Protein AF-A0A942TB04-F1 (afdb_monomer_lite)

Radius of gyration: 11.66 Å; chains: 1; bounding box: 27×23×27 Å

Secondary structure (DSSP, 8-state):
--HHHHHHHHHHTT--HHHHHHHTTS-HHHHHHHHTTSSPPPHHHHHHHHHHHTT--HHHHHHHHHHHHTS--

InterPro domains:
  IPR001387 Cro/C1-type, helix-turn-helix domain [PS50943] (6-52)
  IPR001387 Cro/C1-type, helix-turn-helix domain [SM00530] (5-59)
  IPR001387 Cro/C1-type, helix-turn-helix domain [cd00093] (3-52)
  IPR010982 Lambda repressor-like, DNA-binding domain superfamily [G3DSA:1.10.260.40] (1-57)
  IPR010982 Lambda repressor-like, DNA-binding domain superfamily [SSF47413] (3-52)

pLDDT: mean 88.54, std 11.69, range [49.19, 98.0]

Foldseek 3Di:
DFQLLLVLLCVVVVHDLCVSCVQLVHHSVVNVCSNVVVDDDDPSSVVSSVVSVVVDDPVSVVSSVVSVVPDDD

Organism: NCBI:txid2833580

Sequence (73 aa):
MQANKMRTIRHYLGLTQEDFAKRLSVSPATICLVEQGKRGMSGHLAARLARIEMEFSDDFYLFSDKFNQNIPS

Structure (mmCIF, N/CA/C/O backbone):
data_AF-A0A942TB04-F1
#
_entry.id   AF-A0A942TB04-F1
#
loop_
_atom_site.group_PDB
_atom_site.id
_atom_site.type_symbol
_atom_site.label_atom_id
_atom_site.label_alt_id
_atom_site.label_comp_id
_atom_site.label_asym_id
_atom_site.label_entity_id
_atom_site.label_seq_id
_atom_site.pdbx_PDB_ins_code
_atom_site.Cartn_x
_atom_site.Cartn_y
_atom_site.Cartn_z
_atom_site.occupancy
_atom_site.B_iso_or_equiv
_atom_site.auth_seq_id
_atom_site.auth_comp_id
_atom_site.auth_asym_id
_atom_site.auth_atom_id
_atom_site.pdbx_PDB_model_num
ATOM 1 N N . MET A 1 1 ? -1.179 10.204 -9.554 1.00 49.59 1 MET A N 1
ATOM 2 C CA . MET A 1 1 ? -0.524 8.920 -9.215 1.00 49.59 1 MET A CA 1
ATOM 3 C C . MET A 1 1 ? -0.067 9.033 -7.767 1.00 49.59 1 MET A C 1
ATOM 5 O O . MET A 1 1 ? 0.773 9.887 -7.589 1.00 49.59 1 MET A O 1
ATOM 9 N N . GLN A 1 2 ? -0.692 8.389 -6.756 1.00 57.25 2 GLN A N 1
ATOM 10 C CA . GLN A 1 2 ? -0.069 8.127 -5.422 1.00 57.25 2 GLN A CA 1
ATOM 11 C C . GLN A 1 2 ? -0.975 7.481 -4.337 1.00 57.25 2 GLN A C 1
ATOM 13 O O . GLN A 1 2 ? -0.420 6.868 -3.434 1.00 57.25 2 GLN A O 1
ATOM 18 N N . ALA A 1 3 ? -2.315 7.523 -4.388 1.00 59.25 3 ALA A N 1
ATOM 19 C CA . ALA A 1 3 ? -3.150 6.792 -3.404 1.00 59.25 3 ALA A CA 1
ATOM 20 C C . ALA A 1 3 ? -3.446 5.346 -3.849 1.00 59.25 3 ALA A C 1
ATOM 22 O O . ALA A 1 3 ? -3.184 4.391 -3.116 1.00 59.25 3 ALA A O 1
ATOM 23 N N . ASN A 1 4 ? -3.888 5.182 -5.104 1.00 79.00 4 ASN A N 1
ATOM 24 C CA . ASN A 1 4 ? -4.216 3.869 -5.669 1.00 79.00 4 ASN A CA 1
ATOM 25 C C . ASN A 1 4 ? -3.022 2.915 -5.658 1.00 79.00 4 ASN A C 1
ATOM 27 O O . ASN A 1 4 ? -3.179 1.764 -5.288 1.00 79.00 4 ASN A O 1
ATOM 31 N N . LYS A 1 5 ? -1.811 3.405 -5.945 1.00 86.75 5 LYS A N 1
ATOM 32 C CA . LYS A 1 5 ? -0.606 2.567 -5.996 1.00 86.75 5 LYS A CA 1
ATOM 33 C C . LYS A 1 5 ? -0.298 1.881 -4.662 1.00 86.75 5 LYS A C 1
ATOM 35 O O . LYS A 1 5 ? -0.011 0.689 -4.637 1.00 86.75 5 LYS A O 1
ATOM 40 N N . MET A 1 6 ? -0.403 2.612 -3.551 1.00 92.19 6 MET A N 1
ATOM 41 C CA . MET A 1 6 ? -0.172 2.048 -2.219 1.00 92.19 6 MET A CA 1
ATOM 42 C C . MET A 1 6 ? -1.197 0.958 -1.890 1.00 92.19 6 MET A C 1
ATOM 44 O O . MET A 1 6 ? -0.826 -0.116 -1.418 1.00 92.19 6 MET A O 1
ATOM 48 N N . ARG A 1 7 ? -2.468 1.217 -2.214 1.00 92.88 7 ARG A N 1
ATOM 49 C CA . ARG A 1 7 ? -3.557 0.255 -2.050 1.00 92.88 7 ARG A CA 1
ATOM 50 C C . ARG A 1 7 ? -3.336 -0.989 -2.916 1.00 92.88 7 ARG A C 1
ATOM 52 O O . ARG A 1 7 ? -3.423 -2.099 -2.402 1.00 92.88 7 ARG A O 1
ATOM 59 N N . THR A 1 8 ? -2.987 -0.824 -4.190 1.00 93.38 8 THR A N 1
ATOM 60 C CA . THR A 1 8 ? -2.703 -1.930 -5.115 1.00 93.38 8 THR A CA 1
ATOM 61 C C . THR A 1 8 ? -1.565 -2.807 -4.606 1.00 93.38 8 THR A C 1
ATOM 63 O O . THR A 1 8 ? -1.738 -4.017 -4.525 1.00 93.38 8 THR A O 1
ATOM 66 N N . ILE A 1 9 ? -0.440 -2.217 -4.185 1.00 94.31 9 ILE A N 1
ATOM 67 C CA . ILE A 1 9 ? 0.700 -2.961 -3.619 1.00 94.31 9 ILE A CA 1
ATOM 68 C C . ILE A 1 9 ? 0.271 -3.757 -2.383 1.00 94.31 9 ILE A C 1
ATOM 70 O O . ILE A 1 9 ? 0.601 -4.935 -2.260 1.00 94.31 9 ILE A O 1
ATOM 74 N N . ARG A 1 10 ? -0.509 -3.150 -1.480 1.00 95.69 10 ARG A N 1
ATOM 75 C CA . ARG A 1 10 ? -1.013 -3.847 -0.292 1.00 95.69 10 ARG A CA 1
ATOM 76 C C . ARG A 1 10 ? -1.881 -5.053 -0.657 1.00 95.69 10 ARG A C 1
ATOM 78 O O . ARG A 1 10 ? -1.717 -6.119 -0.068 1.00 95.69 10 ARG A O 1
ATOM 85 N N . HIS A 1 11 ? -2.808 -4.877 -1.598 1.00 95.19 11 HIS A N 1
ATOM 86 C CA . HIS A 1 11 ? -3.703 -5.947 -2.039 1.00 95.19 11 HIS A CA 1
ATOM 87 C C . HIS A 1 11 ? -2.959 -7.048 -2.796 1.00 95.19 11 HIS A C 1
ATOM 89 O O . HIS A 1 11 ? -3.259 -8.218 -2.582 1.00 95.19 11 HIS A O 1
ATOM 95 N N . TYR A 1 12 ? -1.967 -6.689 -3.608 1.00 95.00 12 TYR A N 1
ATOM 96 C CA . TYR A 1 12 ? -1.099 -7.640 -4.296 1.00 95.00 12 TYR A CA 1
ATOM 97 C C . TYR A 1 12 ? -0.333 -8.535 -3.311 1.00 95.00 12 TYR A C 1
ATOM 99 O O . TYR A 1 12 ? -0.259 -9.745 -3.487 1.00 95.00 12 TYR A O 1
ATOM 107 N N . LEU A 1 13 ? 0.152 -7.951 -2.212 1.00 94.75 13 LEU A N 1
ATOM 108 C CA . LEU A 1 13 ? 0.799 -8.685 -1.122 1.00 94.75 13 LEU A CA 1
ATOM 109 C C . LEU A 1 13 ? -0.179 -9.473 -0.228 1.00 94.75 13 LEU A C 1
ATOM 111 O O . LEU A 1 13 ? 0.268 -10.155 0.692 1.00 94.75 13 LEU A O 1
ATOM 115 N N . GLY A 1 14 ? -1.495 -9.341 -0.429 1.00 96.25 14 GLY A N 1
ATOM 116 C CA . GLY A 1 14 ? -2.512 -9.982 0.410 1.00 96.25 14 GLY A CA 1
ATOM 117 C C . GLY A 1 14 ? -2.559 -9.466 1.854 1.00 96.25 14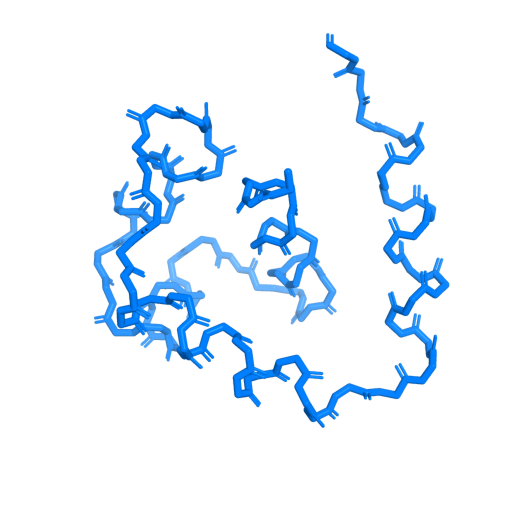 GLY A C 1
ATOM 118 O O . GLY A 1 14 ? -3.010 -10.183 2.743 1.00 96.25 14 GLY A O 1
ATOM 119 N N . LEU A 1 15 ? -2.084 -8.242 2.114 1.00 97.19 15 LEU A N 1
ATOM 120 C CA . LEU A 1 15 ? -1.931 -7.716 3.474 1.00 97.19 15 LEU A CA 1
ATOM 121 C C . LEU A 1 15 ? -3.130 -6.878 3.937 1.00 97.19 15 LEU A C 1
ATOM 123 O O . LEU A 1 15 ? -3.736 -6.103 3.182 1.00 97.19 15 LEU A O 1
ATOM 127 N N . THR A 1 16 ? -3.414 -6.961 5.237 1.00 97.19 16 THR A N 1
ATOM 128 C CA . THR A 1 16 ? -4.301 -6.011 5.917 1.00 97.19 16 THR A CA 1
ATOM 129 C C . THR A 1 16 ? -3.644 -4.626 5.994 1.00 97.19 16 THR A C 1
ATOM 131 O O . THR A 1 16 ? -2.428 -4.484 5.834 1.00 97.19 16 THR A O 1
ATOM 134 N N . GLN A 1 17 ? -4.426 -3.569 6.247 1.00 96.19 17 GLN A N 1
ATOM 135 C CA . GLN A 1 17 ? -3.851 -2.234 6.479 1.00 96.19 17 GLN A CA 1
ATOM 136 C C . GLN A 1 17 ? -2.911 -2.217 7.693 1.00 96.19 17 GLN A C 1
ATOM 138 O O . GLN A 1 17 ? -1.930 -1.478 7.689 1.00 96.19 17 GLN A O 1
ATOM 143 N N . GLU A 1 18 ? -3.183 -3.042 8.706 1.00 97.44 18 GLU A N 1
ATOM 144 C CA . GLU A 1 18 ? -2.357 -3.149 9.905 1.00 97.44 18 GLU A CA 1
ATOM 145 C C . GLU A 1 18 ? -1.005 -3.810 9.608 1.00 97.44 18 GLU A C 1
ATOM 147 O O . GLU A 1 18 ? 0.041 -3.253 9.948 1.00 97.44 18 GLU A O 1
ATOM 152 N N . ASP A 1 19 ? -0.999 -4.949 8.916 1.00 98.00 19 ASP A N 1
ATOM 153 C CA . ASP A 1 19 ? 0.242 -5.657 8.578 1.00 98.00 19 ASP A CA 1
ATOM 154 C C . ASP A 1 19 ? 1.093 -4.860 7.595 1.00 98.00 19 ASP A C 1
ATOM 156 O O . ASP A 1 19 ? 2.322 -4.795 7.708 1.00 98.00 19 ASP A O 1
ATOM 160 N N . PHE A 1 20 ? 0.439 -4.168 6.665 1.00 97.25 20 PHE A N 1
ATOM 161 C CA . PHE A 1 20 ? 1.132 -3.286 5.744 1.00 97.25 20 PHE A CA 1
ATOM 162 C C . PHE A 1 20 ? 1.733 -2.070 6.451 1.00 97.25 20 PHE A C 1
ATOM 164 O O . PHE A 1 20 ? 2.868 -1.693 6.159 1.00 97.25 20 PHE A O 1
ATOM 171 N N . ALA A 1 21 ? 1.031 -1.503 7.436 1.00 96.50 21 ALA A N 1
ATOM 172 C CA . ALA A 1 21 ? 1.559 -0.434 8.275 1.00 96.50 21 ALA A CA 1
ATOM 173 C C . ALA A 1 21 ? 2.779 -0.890 9.086 1.00 96.50 21 ALA A C 1
ATOM 175 O O . ALA A 1 21 ? 3.757 -0.147 9.162 1.00 96.50 21 ALA A O 1
ATOM 176 N N . LYS A 1 22 ? 2.771 -2.120 9.620 1.00 97.00 22 LYS A N 1
ATOM 177 C CA . LYS A 1 22 ? 3.933 -2.721 10.301 1.00 97.00 22 LYS A CA 1
ATOM 178 C C . LYS A 1 22 ? 5.124 -2.856 9.348 1.00 97.00 22 LYS A C 1
ATOM 180 O O . LYS A 1 22 ? 6.215 -2.379 9.668 1.00 97.00 22 LYS A O 1
ATOM 185 N N . ARG A 1 23 ?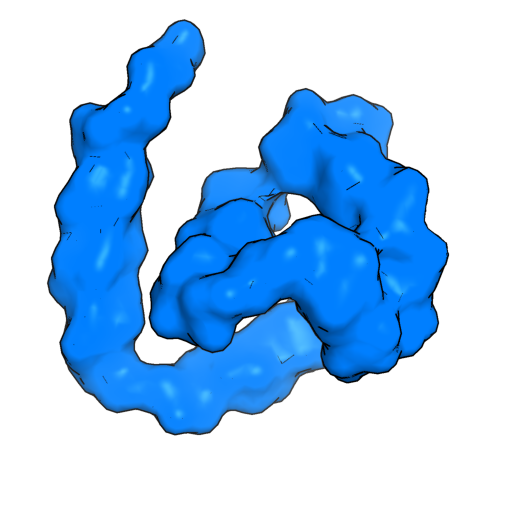 4.913 -3.404 8.143 1.00 95.44 23 ARG A N 1
ATOM 186 C CA . ARG A 1 23 ? 5.954 -3.529 7.098 1.00 95.44 23 ARG A CA 1
ATOM 187 C C . ARG A 1 23 ? 6.515 -2.165 6.680 1.00 95.44 23 ARG A C 1
ATOM 189 O O . ARG A 1 23 ? 7.722 -1.997 6.495 1.00 95.44 23 ARG A O 1
ATOM 196 N N . LEU A 1 24 ? 5.645 -1.164 6.587 1.00 94.25 24 LEU A N 1
ATOM 197 C CA . LEU A 1 24 ? 5.989 0.225 6.298 1.00 94.25 24 LEU A CA 1
ATOM 198 C C . LEU A 1 24 ? 6.259 1.060 7.553 1.00 94.25 24 LEU A C 1
ATOM 200 O O . LEU A 1 24 ? 6.345 2.273 7.417 1.00 94.25 24 LEU A O 1
ATOM 204 N N . SER A 1 25 ? 6.470 0.450 8.729 1.00 95.06 25 SER A N 1
ATOM 205 C CA . SER A 1 25 ? 6.749 1.084 10.036 1.00 95.06 25 SER A CA 1
ATOM 206 C C . SER A 1 25 ? 6.118 2.472 10.188 1.00 95.06 25 SER A C 1
ATOM 208 O O . SER A 1 25 ? 6.804 3.465 10.436 1.00 95.06 25 SER A O 1
ATOM 210 N N . VAL A 1 26 ? 4.811 2.529 9.960 1.00 94.88 26 VAL A N 1
ATOM 211 C CA . VAL A 1 26 ? 3.939 3.689 10.156 1.00 94.88 26 VAL A CA 1
ATOM 212 C C . VAL A 1 26 ? 2.713 3.238 10.941 1.00 94.88 26 VAL A C 1
ATOM 214 O O . VAL A 1 26 ? 2.489 2.047 11.142 1.00 94.88 26 VAL A O 1
ATOM 217 N N . SER A 1 27 ? 1.890 4.182 11.391 1.00 96.25 27 SER A N 1
ATOM 218 C CA . SER A 1 27 ? 0.620 3.826 12.021 1.00 96.25 27 SER A CA 1
ATOM 219 C C . SER A 1 27 ? -0.391 3.301 10.986 1.00 96.25 27 SER A C 1
ATOM 221 O O . SER A 1 27 ? -0.432 3.818 9.863 1.00 96.25 27 SER A O 1
ATOM 223 N N . PRO A 1 28 ? -1.280 2.356 11.352 1.00 95.88 28 PRO A N 1
ATOM 224 C CA . PRO A 1 28 ? -2.391 1.930 10.492 1.00 95.88 28 PRO A CA 1
ATOM 225 C C . PRO A 1 28 ? -3.271 3.100 10.030 1.00 95.88 28 PRO A C 1
ATOM 227 O O . PRO A 1 28 ? -3.700 3.150 8.879 1.00 95.88 28 PRO A O 1
ATOM 230 N N . ALA A 1 29 ? -3.453 4.108 10.891 1.00 95.94 29 ALA A N 1
ATOM 231 C CA . ALA A 1 29 ? -4.150 5.346 10.549 1.00 95.94 29 ALA A CA 1
ATOM 232 C C . ALA A 1 29 ? -3.481 6.105 9.388 1.00 95.94 29 ALA A C 1
ATOM 234 O O . ALA A 1 29 ? -4.174 6.670 8.545 1.00 95.94 29 ALA A O 1
ATOM 235 N N . THR A 1 30 ? -2.145 6.094 9.305 1.00 94.38 30 THR A N 1
ATOM 236 C CA . THR A 1 30 ? -1.413 6.710 8.186 1.00 94.38 30 THR A CA 1
ATOM 237 C C . THR A 1 30 ? -1.730 5.997 6.877 1.00 94.38 30 THR A C 1
ATOM 239 O O . THR A 1 30 ? -2.033 6.667 5.893 1.00 94.38 30 THR A O 1
ATOM 242 N N . ILE A 1 31 ? -1.723 4.659 6.874 1.00 95.19 31 ILE A N 1
ATOM 243 C CA . ILE A 1 31 ? -2.099 3.867 5.696 1.00 95.19 31 ILE A CA 1
ATOM 244 C C . ILE A 1 31 ? -3.535 4.189 5.279 1.00 95.19 31 ILE A C 1
ATOM 246 O O . ILE A 1 31 ? -3.766 4.563 4.134 1.00 95.19 31 ILE A O 1
ATOM 250 N N . CYS A 1 32 ? -4.479 4.144 6.219 1.00 94.38 32 CYS A N 1
ATOM 251 C CA . CYS A 1 32 ? -5.888 4.430 5.959 1.00 94.38 32 CYS A CA 1
ATOM 252 C C . CYS A 1 32 ? -6.108 5.825 5.342 1.00 94.38 32 CYS A C 1
ATOM 254 O O . CYS A 1 32 ? -6.756 5.949 4.304 1.00 94.38 32 CYS A O 1
ATOM 256 N N . LEU A 1 33 ? -5.521 6.877 5.924 1.00 93.62 33 LEU A N 1
ATOM 257 C CA . LEU A 1 33 ? -5.675 8.246 5.419 1.00 93.62 33 LEU A CA 1
ATOM 258 C C . LEU A 1 33 ? -5.048 8.444 4.035 1.00 93.62 33 LEU A C 1
ATOM 260 O O . LEU A 1 33 ? -5.607 9.176 3.218 1.00 93.62 33 LEU A O 1
ATOM 264 N N . VAL A 1 34 ? -3.904 7.808 3.769 1.00 93.44 34 VAL A N 1
ATOM 265 C CA . VAL A 1 34 ? -3.241 7.891 2.461 1.00 93.44 34 VAL A CA 1
ATOM 266 C C . VAL A 1 34 ? -4.027 7.112 1.400 1.00 93.44 34 VAL A C 1
ATOM 268 O O . VAL A 1 34 ? -4.239 7.640 0.311 1.00 93.44 34 VAL A O 1
ATOM 271 N N . GLU A 1 35 ? -4.537 5.912 1.705 1.00 91.38 35 GLU A N 1
ATOM 272 C CA . GLU A 1 35 ? -5.381 5.142 0.768 1.00 91.38 35 GLU A CA 1
ATOM 273 C C . GLU A 1 35 ? -6.710 5.842 0.460 1.00 91.38 35 GLU A C 1
ATOM 275 O O . GLU A 1 35 ? -7.214 5.727 -0.652 1.00 91.38 35 GLU A O 1
ATOM 280 N N . GLN A 1 36 ? -7.263 6.592 1.418 1.00 90.69 36 GLN A N 1
ATOM 28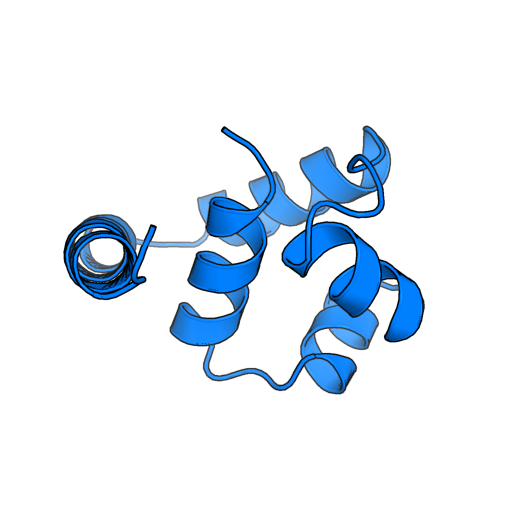1 C CA . GLN A 1 36 ? -8.473 7.401 1.227 1.00 90.69 36 GLN A CA 1
ATOM 282 C C . GLN A 1 36 ? -8.212 8.739 0.514 1.00 90.69 36 GLN A C 1
ATOM 284 O O . GLN A 1 36 ? -9.145 9.514 0.325 1.00 90.69 36 GLN A O 1
ATOM 289 N N . GLY A 1 37 ? -6.958 9.070 0.189 1.00 89.06 37 GLY A N 1
ATOM 290 C CA . GLY A 1 37 ? -6.593 10.366 -0.393 1.00 89.06 37 GLY A CA 1
ATOM 291 C C . GLY A 1 37 ? -6.715 11.556 0.569 1.00 89.06 37 GLY A C 1
ATOM 292 O O . GLY A 1 37 ? -6.501 12.694 0.164 1.00 89.06 37 GLY A O 1
ATOM 293 N N . LYS A 1 38 ? -7.011 11.316 1.854 1.00 88.75 38 LYS A N 1
ATOM 294 C CA . LYS A 1 38 ? -7.141 12.353 2.894 1.00 88.75 38 LYS A CA 1
ATOM 295 C C . LYS A 1 38 ? -5.795 12.890 3.372 1.00 88.75 38 LYS A C 1
ATOM 297 O O . LYS A 1 38 ? -5.739 13.940 4.007 1.00 88.75 38 LYS A O 1
ATOM 302 N N . ARG A 1 39 ? -4.709 12.160 3.111 1.00 88.44 39 ARG A N 1
ATOM 303 C CA . ARG A 1 39 ? -3.345 12.559 3.456 1.00 88.44 39 ARG A CA 1
ATOM 304 C C . ARG A 1 39 ? -2.396 12.264 2.302 1.00 88.44 39 ARG A C 1
ATOM 306 O O . ARG A 1 39 ? -2.394 11.167 1.757 1.00 88.44 39 ARG A O 1
ATOM 313 N N . GLY A 1 40 ? -1.547 13.235 1.977 1.00 86.56 40 GLY A N 1
ATOM 314 C CA . GLY A 1 40 ? -0.437 13.031 1.051 1.00 86.56 40 GLY A CA 1
ATOM 315 C C . GLY A 1 40 ? 0.617 12.078 1.621 1.00 86.56 40 GLY A C 1
ATOM 316 O O . GLY A 1 40 ? 0.876 12.046 2.827 1.00 86.56 40 GLY A O 1
ATOM 317 N N . MET A 1 41 ? 1.248 11.306 0.743 1.00 86.56 41 MET A N 1
ATOM 318 C CA . MET A 1 41 ? 2.351 10.423 1.109 1.00 86.56 41 MET A CA 1
ATOM 319 C C . MET A 1 41 ? 3.623 11.243 1.364 1.00 86.56 41 MET A C 1
ATOM 321 O O . MET A 1 41 ? 4.000 12.071 0.53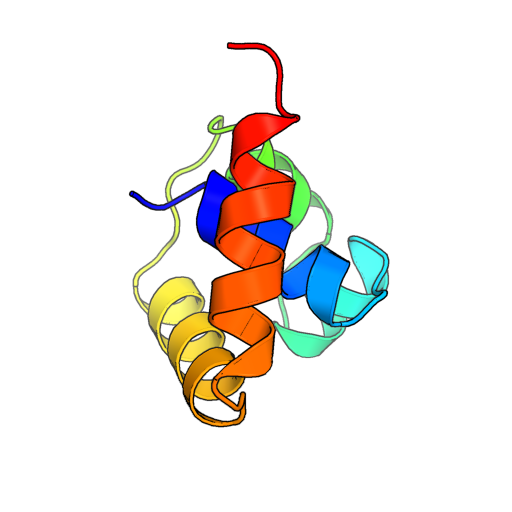9 1.00 86.56 41 MET A O 1
ATOM 325 N N . SER A 1 42 ? 4.302 11.010 2.491 1.00 89.94 42 SER A N 1
ATOM 326 C CA . SER A 1 42 ? 5.610 11.629 2.739 1.00 89.94 42 SER A CA 1
ATOM 327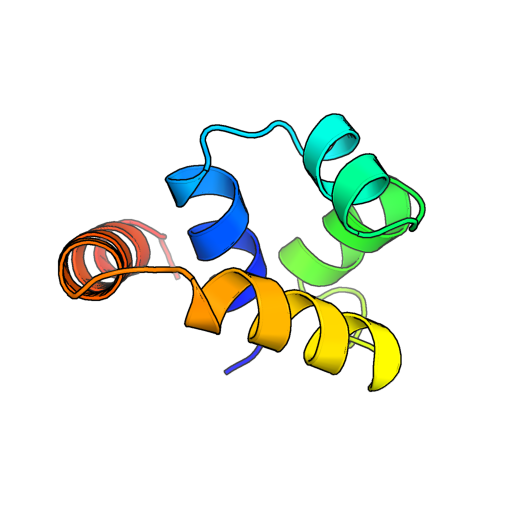 C C . SER A 1 42 ? 6.683 11.022 1.830 1.00 89.94 42 SER A C 1
ATOM 329 O O . SER A 1 42 ? 6.578 9.862 1.4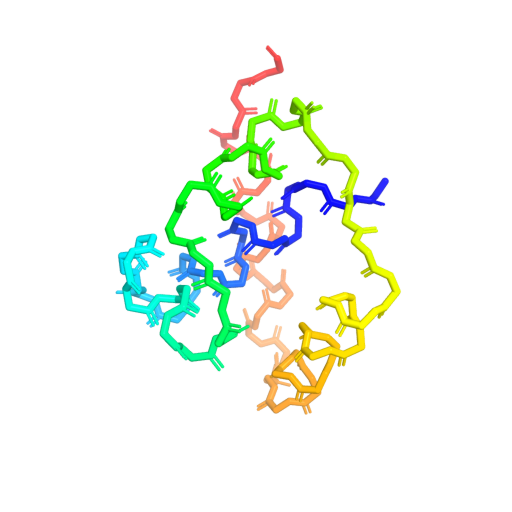30 1.00 89.94 42 SER A O 1
ATOM 331 N N . GLY A 1 43 ? 7.759 11.769 1.555 1.00 91.50 43 GLY A N 1
ATOM 332 C CA . GLY A 1 43 ? 8.875 11.271 0.739 1.00 91.50 43 GLY A CA 1
ATOM 333 C C . GLY A 1 43 ? 9.489 9.973 1.283 1.00 91.50 43 GLY A C 1
ATOM 334 O O . GLY A 1 43 ? 9.757 9.049 0.521 1.00 91.50 43 GLY A O 1
ATOM 335 N N . HIS A 1 44 ? 9.612 9.845 2.609 1.00 92.12 44 HIS A N 1
ATOM 336 C CA . HIS A 1 44 ? 10.086 8.611 3.245 1.00 92.12 44 HIS A CA 1
ATOM 337 C C . HIS A 1 44 ? 9.145 7.423 3.015 1.00 92.12 44 HIS A C 1
ATOM 339 O O . HIS A 1 44 ? 9.609 6.319 2.740 1.00 92.12 44 HIS A O 1
ATOM 345 N N . LEU A 1 45 ? 7.828 7.630 3.114 1.00 91.94 45 LEU A N 1
ATOM 346 C CA . LEU A 1 45 ? 6.851 6.570 2.864 1.00 91.94 45 LEU A CA 1
ATOM 347 C C . LEU A 1 45 ? 6.872 6.144 1.388 1.00 91.94 45 LEU A C 1
ATOM 349 O O . LEU A 1 45 ? 6.859 4.949 1.103 1.00 91.94 45 LEU A O 1
ATOM 353 N N . ALA A 1 46 ? 7.010 7.104 0.470 1.00 92.25 46 ALA A N 1
ATOM 354 C CA . ALA A 1 46 ? 7.152 6.838 -0.959 1.00 92.25 46 ALA A CA 1
ATOM 355 C C . ALA A 1 46 ? 8.415 6.027 -1.277 1.00 92.25 46 ALA A C 1
ATOM 357 O O . ALA A 1 46 ? 8.339 5.038 -2.002 1.00 92.25 46 ALA A O 1
ATOM 358 N N . ALA A 1 47 ? 9.559 6.383 -0.686 1.00 93.44 47 ALA A N 1
ATOM 359 C CA . ALA A 1 47 ? 10.809 5.647 -0.875 1.00 93.44 47 ALA A CA 1
ATOM 360 C C . ALA A 1 47 ? 10.705 4.194 -0.385 1.00 93.44 47 ALA A C 1
ATOM 362 O O . ALA A 1 47 ? 11.192 3.271 -1.034 1.00 93.44 47 ALA A O 1
ATOM 363 N N . ARG A 1 48 ? 10.033 3.963 0.747 1.00 93.88 48 ARG A N 1
ATOM 364 C CA . ARG A 1 48 ? 9.818 2.609 1.278 1.00 93.88 48 ARG A CA 1
ATOM 365 C C . ARG A 1 48 ? 8.886 1.783 0.406 1.00 93.88 48 ARG A C 1
ATOM 367 O O . ARG A 1 48 ? 9.145 0.601 0.212 1.00 93.88 48 ARG A O 1
ATOM 374 N N . LEU A 1 49 ? 7.835 2.405 -0.121 1.00 93.38 49 LEU A N 1
ATOM 375 C CA . LEU A 1 49 ? 6.922 1.757 -1.053 1.00 93.38 49 LEU A CA 1
ATOM 376 C C . LEU A 1 49 ? 7.642 1.368 -2.351 1.00 93.38 49 LEU A C 1
ATOM 378 O O . LEU A 1 49 ? 7.497 0.237 -2.799 1.00 93.38 49 LEU A O 1
ATOM 382 N N . ALA A 1 50 ? 8.474 2.263 -2.892 1.00 92.94 50 ALA A N 1
ATOM 383 C CA . ALA A 1 50 ? 9.274 1.997 -4.086 1.00 92.94 50 ALA A CA 1
ATOM 384 C C . ALA A 1 50 ? 10.245 0.822 -3.889 1.00 92.94 50 ALA A C 1
ATOM 386 O O . ALA A 1 50 ? 10.382 -0.010 -4.775 1.00 92.94 50 ALA A O 1
ATOM 387 N N . ARG A 1 51 ? 10.873 0.703 -2.709 1.00 93.44 51 ARG A N 1
ATOM 388 C CA . ARG A 1 51 ? 11.737 -0.450 -2.396 1.00 93.44 51 ARG A CA 1
ATOM 389 C C . ARG A 1 51 ? 10.989 -1.781 -2.437 1.00 93.44 51 ARG A C 1
ATOM 391 O O . ARG A 1 51 ? 11.549 -2.750 -2.920 1.00 93.44 51 ARG A O 1
ATOM 398 N N . ILE A 1 52 ? 9.753 -1.821 -1.936 1.00 92.56 52 ILE A N 1
ATOM 399 C CA . ILE A 1 52 ? 8.914 -3.027 -1.991 1.00 92.56 52 ILE A CA 1
ATOM 400 C C . ILE A 1 52 ? 8.527 -3.339 -3.439 1.00 92.56 52 ILE A C 1
ATOM 402 O O . ILE A 1 52 ? 8.587 -4.484 -3.857 1.00 92.56 52 ILE A O 1
ATOM 406 N N . GLU A 1 53 ? 8.142 -2.320 -4.207 1.00 90.94 53 GLU A N 1
ATOM 407 C CA . GLU A 1 53 ? 7.739 -2.484 -5.606 1.00 90.94 53 GLU A CA 1
ATOM 408 C C . GLU A 1 53 ? 8.866 -3.028 -6.493 1.00 90.94 53 GLU A C 1
ATOM 410 O O . GLU A 1 53 ? 8.607 -3.829 -7.382 1.00 90.94 53 GLU A O 1
ATOM 415 N N . MET A 1 54 ? 10.116 -2.637 -6.232 1.00 90.94 54 MET A N 1
ATOM 416 C CA . MET A 1 54 ? 11.287 -3.143 -6.962 1.00 90.94 54 MET A CA 1
ATOM 417 C C . MET A 1 54 ? 11.502 -4.658 -6.812 1.00 90.94 54 MET A C 1
ATOM 419 O O . MET A 1 54 ? 12.259 -5.234 -7.586 1.00 90.94 54 MET A O 1
ATOM 423 N N . GLU A 1 55 ? 10.871 -5.301 -5.827 1.00 91.38 55 GLU A N 1
ATOM 424 C CA . GLU A 1 55 ? 10.942 -6.753 -5.618 1.00 91.38 55 GLU A CA 1
ATOM 425 C C . GLU A 1 55 ? 9.900 -7.520 -6.454 1.00 91.38 55 GLU A C 1
ATOM 427 O O . GLU A 1 55 ? 9.885 -8.750 -6.431 1.00 91.38 55 GLU A O 1
ATOM 432 N N . PHE A 1 56 ? 9.001 -6.827 -7.159 1.00 92.88 56 PHE A N 1
ATOM 433 C CA . PHE A 1 56 ? 7.908 -7.455 -7.901 1.00 92.88 56 PHE A CA 1
ATOM 434 C C . PHE A 1 56 ? 8.287 -7.777 -9.346 1.00 92.88 56 PHE A C 1
ATOM 436 O O . PHE A 1 56 ? 9.081 -7.073 -9.968 1.00 92.88 56 PHE A O 1
ATOM 443 N N . SER A 1 57 ? 7.689 -8.844 -9.882 1.00 91.88 57 SER A N 1
ATOM 444 C CA . SER A 1 57 ? 7.833 -9.222 -11.288 1.00 91.88 57 SER A CA 1
ATOM 445 C C . SER A 1 57 ? 6.718 -8.617 -12.147 1.00 91.88 57 SER A C 1
ATOM 447 O O . SER A 1 57 ? 5.873 -7.861 -11.657 1.00 91.88 57 SER A O 1
ATOM 449 N N . ASP A 1 58 ? 6.709 -8.937 -13.442 1.00 89.94 58 ASP A N 1
ATOM 450 C CA . ASP A 1 58 ? 5.750 -8.377 -14.403 1.00 89.94 58 ASP A CA 1
ATOM 451 C C . ASP A 1 58 ? 4.280 -8.685 -14.052 1.00 89.94 58 ASP A C 1
ATOM 453 O O . ASP A 1 58 ? 3.360 -7.952 -14.429 1.00 89.94 58 ASP A O 1
ATOM 457 N N . ASP A 1 59 ? 4.046 -9.741 -13.272 1.00 91.44 59 ASP A N 1
ATOM 458 C CA . ASP A 1 59 ? 2.733 -10.131 -12.763 1.00 91.44 59 ASP A CA 1
ATOM 459 C C . ASP A 1 59 ? 2.056 -9.052 -11.904 1.00 91.44 59 ASP A C 1
ATOM 461 O O . ASP A 1 59 ? 0.830 -8.899 -11.963 1.00 91.44 59 ASP A O 1
ATOM 465 N N . PHE A 1 60 ? 2.829 -8.238 -11.184 1.00 91.50 60 PHE A N 1
ATOM 466 C CA . PHE A 1 60 ? 2.299 -7.090 -10.453 1.00 91.50 60 PHE A CA 1
ATOM 467 C C . PHE A 1 60 ? 1.629 -6.071 -11.378 1.00 91.50 60 PHE A C 1
ATOM 469 O O . PHE A 1 60 ? 0.568 -5.545 -11.036 1.00 91.50 60 PHE A O 1
ATOM 476 N N . TYR A 1 61 ? 2.197 -5.794 -12.553 1.00 87.38 61 TYR A N 1
ATOM 477 C CA . TYR A 1 61 ? 1.614 -4.822 -13.482 1.00 87.38 61 TYR A CA 1
ATOM 478 C C . TYR A 1 61 ? 0.303 -5.348 -14.073 1.00 87.38 61 TYR A C 1
ATOM 480 O O . TYR A 1 61 ? -0.690 -4.620 -14.106 1.00 87.38 61 TYR A O 1
ATOM 488 N N . LEU A 1 62 ? 0.248 -6.645 -14.402 1.00 89.19 62 LEU A N 1
ATOM 489 C CA . LEU A 1 62 ? -0.989 -7.311 -14.826 1.00 89.19 62 LEU A CA 1
ATOM 490 C C . LEU A 1 62 ? -2.071 -7.274 -13.737 1.00 89.19 62 LEU A C 1
ATOM 492 O O . LEU A 1 62 ? -3.252 -7.070 -14.032 1.00 89.19 62 LEU A O 1
ATOM 496 N N . PHE A 1 63 ? -1.685 -7.472 -12.475 1.00 90.94 63 PHE A N 1
ATOM 497 C CA . PHE A 1 63 ? -2.589 -7.325 -11.337 1.00 90.94 63 PHE A CA 1
ATOM 498 C C . PHE A 1 63 ? -3.057 -5.874 -11.177 1.00 90.94 63 PHE A C 1
ATOM 500 O O . PHE A 1 63 ? -4.250 -5.632 -11.004 1.00 90.94 63 PHE A O 1
ATOM 507 N N . SER A 1 64 ? -2.137 -4.911 -11.253 1.00 89.62 64 SER A N 1
ATOM 508 C CA . SER A 1 64 ? -2.405 -3.485 -11.069 1.00 89.62 64 SER A CA 1
ATOM 509 C C . SER A 1 64 ? -3.420 -2.960 -12.079 1.00 89.62 64 SER A C 1
ATOM 511 O O . SER A 1 64 ? -4.363 -2.268 -11.686 1.00 89.62 64 SER A O 1
ATOM 513 N N . ASP A 1 65 ? -3.282 -3.321 -13.352 1.00 88.12 65 ASP A N 1
ATOM 514 C CA . ASP A 1 65 ? -4.218 -2.903 -14.398 1.00 88.12 65 ASP A CA 1
ATOM 515 C C . ASP A 1 65 ? -5.632 -3.418 -14.120 1.00 88.12 65 ASP A C 1
ATOM 517 O O . ASP A 1 65 ? -6.590 -2.641 -14.092 1.00 88.12 65 ASP A O 1
ATOM 521 N N . LYS A 1 66 ? -5.761 -4.712 -13.803 1.00 87.25 66 LYS A N 1
ATOM 522 C CA . LYS A 1 66 ? -7.051 -5.322 -13.447 1.00 87.25 66 LYS A CA 1
ATOM 523 C C . LYS A 1 66 ? -7.639 -4.716 -12.177 1.00 87.25 66 LYS A C 1
ATOM 525 O O . LYS A 1 66 ? -8.843 -4.478 -12.107 1.00 87.25 66 LYS A O 1
ATOM 530 N N . PHE A 1 67 ? -6.810 -4.468 -11.168 1.00 86.38 67 PHE A N 1
ATOM 531 C CA . PHE A 1 67 ? -7.247 -3.905 -9.896 1.00 86.38 67 PHE A CA 1
ATOM 532 C C . PHE A 1 67 ? -7.805 -2.493 -10.088 1.00 86.38 67 PHE A C 1
ATOM 534 O O . PHE A 1 67 ? -8.895 -2.200 -9.607 1.00 86.38 67 PHE A O 1
ATOM 541 N N . ASN A 1 68 ? -7.108 -1.640 -10.844 1.00 82.25 68 ASN A N 1
ATOM 542 C CA . ASN A 1 68 ? -7.514 -0.251 -11.059 1.00 82.25 68 ASN A CA 1
ATOM 543 C C . ASN A 1 68 ? -8.753 -0.106 -11.960 1.00 82.25 68 ASN A C 1
ATOM 545 O O . ASN A 1 68 ? -9.502 0.849 -11.781 1.00 82.25 68 ASN A O 1
ATOM 549 N N . GLN A 1 69 ? -9.011 -1.045 -12.876 1.00 75.12 69 GLN A N 1
ATOM 550 C CA . GLN A 1 69 ? -10.237 -1.054 -13.692 1.00 75.12 69 GLN A CA 1
ATOM 551 C C . GLN A 1 69 ? -11.514 -1.348 -12.884 1.00 75.12 69 GLN A C 1
ATOM 553 O O . GLN A 1 69 ? -12.607 -1.016 -13.331 1.00 75.12 69 GLN A O 1
ATOM 558 N N . ASN A 1 70 ? -11.388 -1.953 -11.698 1.00 64.06 70 ASN A N 1
ATOM 559 C CA . ASN A 1 70 ? -12.516 -2.370 -10.858 1.00 64.06 70 ASN A CA 1
ATOM 560 C C . ASN A 1 70 ? -12.796 -1.426 -9.674 1.00 64.06 70 ASN A C 1
ATOM 562 O O . ASN A 1 70 ? -13.629 -1.742 -8.825 1.00 64.06 70 ASN A O 1
ATOM 566 N N . ILE A 1 71 ? -12.109 -0.284 -9.583 1.00 58.22 71 ILE A N 1
ATOM 567 C CA . ILE A 1 71 ? -12.377 0.727 -8.552 1.00 58.22 71 ILE A CA 1
ATOM 568 C C . ILE A 1 71 ? -13.381 1.729 -9.143 1.00 58.22 71 ILE A C 1
ATOM 570 O O . ILE A 1 71 ? -13.012 2.441 -10.079 1.00 58.22 71 ILE A O 1
ATOM 574 N N . PRO A 1 72 ? -14.632 1.807 -8.641 1.00 49.19 72 PRO A N 1
ATOM 575 C CA . PRO A 1 72 ? -15.557 2.849 -9.068 1.00 49.19 72 PRO A CA 1
ATOM 576 C C . PRO A 1 72 ? -14.952 4.224 -8.765 1.00 49.19 72 PRO A C 1
ATOM 578 O O . PRO A 1 72 ? -14.349 4.409 -7.704 1.00 49.19 72 PRO A O 1
ATOM 581 N N . SER A 1 73 ? -15.081 5.135 -9.734 1.00 49.28 73 SER A N 1
ATOM 582 C CA . SER A 1 73 ? -14.564 6.510 -9.697 1.00 49.28 73 SER A CA 1
ATOM 583 C C . SER A 1 73 ? -15.098 7.317 -8.519 1.00 49.28 73 SER A C 1
ATOM 585 O O . SER A 1 73 ? -16.293 7.150 -8.190 1.00 49.28 73 SER A O 1
#